Protein AF-A0A6A7FW20-F1 (afdb_monomer_lite)

Organism: NCBI:txid1518452

Radius of gyration: 24.04 Å; chains: 1; bounding box: 58×42×72 Å

InterPro domains:
  IPR004481 Sodium/potassium/calcium exchanger [PTHR10846] (39-175)
  IPR004837 Sodium/calcium exchanger membrane region [PF01699] (36-173)
  IPR044880 NCX, central ion-binding domain superfamily [G3DSA:1.20.1420.30] (15-177)

pLDDT: mean 87.84, std 7.67, range [58.53, 96.19]

Structure (mmCIF, N/CA/C/O backbone):
data_AF-A0A6A7FW20-F1
#
_entry.id   AF-A0A6A7FW20-F1
#
loop_
_atom_site.group_PDB
_atom_site.id
_atom_site.type_symbol
_atom_site.label_atom_id
_atom_site.label_alt_id
_atom_site.label_comp_id
_atom_site.label_asym_id
_atom_site.label_entity_id
_atom_site.label_seq_id
_atom_site.pdbx_PDB_ins_code
_atom_site.Cartn_x
_atom_site.Cartn_y
_atom_site.Cartn_z
_atom_site.occupancy
_atom_site.B_iso_or_equiv
_atom_site.auth_seq_id
_atom_site.auth_comp_id
_atom_site.auth_asym_id
_atom_site.auth_atom_id
_atom_site.pdbx_PDB_model_num
ATOM 1 N N . LYS A 1 1 ? -33.104 25.968 48.572 1.00 65.62 1 LYS A N 1
ATOM 2 C CA . LYS A 1 1 ? -31.957 25.184 49.113 1.00 65.62 1 LYS A CA 1
ATOM 3 C C . LYS A 1 1 ? -31.998 23.700 48.700 1.00 65.62 1 LYS A C 1
ATOM 5 O O . LYS A 1 1 ? -31.090 23.287 47.996 1.00 65.62 1 LYS A O 1
ATOM 10 N N . LYS A 1 2 ? -33.058 22.923 49.003 1.00 69.56 2 LYS A N 1
ATOM 11 C CA . LYS A 1 2 ? -33.199 21.503 48.570 1.00 69.56 2 LYS A CA 1
ATOM 12 C C . LYS A 1 2 ? -33.080 21.277 47.050 1.00 69.56 2 LYS A C 1
ATOM 14 O O . LYS A 1 2 ? -32.378 20.371 46.625 1.00 69.56 2 LYS A O 1
ATOM 19 N N . MET A 1 3 ? -33.689 22.140 46.235 1.00 77.62 3 MET A N 1
ATOM 20 C CA . MET A 1 3 ? -33.667 22.011 44.766 1.00 77.62 3 MET A CA 1
ATOM 21 C C . MET A 1 3 ? -32.277 22.234 44.142 1.00 77.62 3 MET A C 1
ATOM 23 O O . MET A 1 3 ? -31.965 21.676 43.096 1.00 77.62 3 MET A O 1
ATOM 27 N N . MET A 1 4 ? -31.419 23.015 44.805 1.00 81.00 4 MET A N 1
ATOM 28 C CA . MET A 1 4 ? -30.038 23.247 44.372 1.00 81.00 4 MET A CA 1
ATOM 29 C C . MET A 1 4 ? -29.154 22.033 44.678 1.00 81.00 4 MET A C 1
ATOM 31 O O . MET A 1 4 ? -28.364 21.625 43.837 1.00 81.00 4 MET A O 1
ATOM 35 N N . ILE A 1 5 ? -29.355 21.408 45.843 1.00 79.12 5 ILE A N 1
ATOM 36 C CA 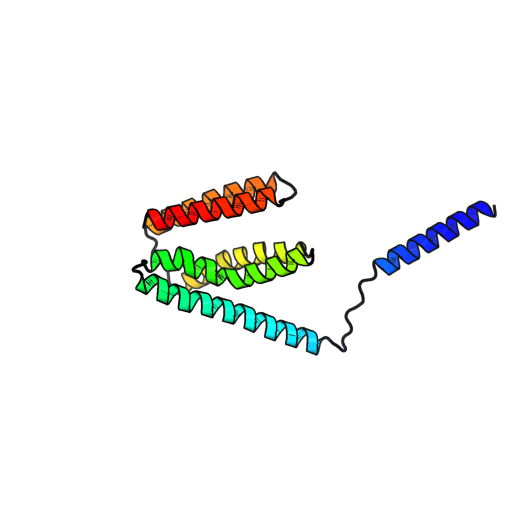. ILE A 1 5 ? -28.679 20.159 46.224 1.00 79.12 5 ILE A CA 1
ATOM 37 C C . ILE A 1 5 ? -29.039 19.035 45.242 1.00 79.12 5 ILE A C 1
ATOM 39 O O . ILE A 1 5 ? -28.157 18.299 44.815 1.00 79.12 5 ILE A O 1
ATOM 43 N N . TYR A 1 6 ? -30.306 18.953 44.821 1.00 81.50 6 TYR A N 1
ATOM 44 C CA . TYR A 1 6 ? -30.754 17.940 43.862 1.00 81.50 6 TYR A CA 1
ATOM 45 C C . TYR A 1 6 ? -30.084 18.090 42.486 1.00 81.50 6 TYR A C 1
ATOM 47 O O . TYR A 1 6 ? -29.541 17.123 41.964 1.00 81.50 6 TYR A O 1
ATOM 55 N N . LYS A 1 7 ? -30.024 19.313 41.934 1.00 82.12 7 LYS A N 1
ATOM 56 C CA . LYS A 1 7 ? -29.345 19.573 40.648 1.00 82.12 7 LYS A CA 1
ATOM 57 C C . LYS A 1 7 ? -27.844 19.274 40.689 1.00 82.12 7 LYS A C 1
ATOM 59 O O . LYS A 1 7 ? -27.291 18.798 39.702 1.00 82.12 7 LYS A O 1
ATOM 64 N N . ILE A 1 8 ? -27.188 19.547 41.818 1.00 81.94 8 ILE A N 1
ATOM 65 C CA . ILE A 1 8 ? -25.764 19.235 42.000 1.00 81.94 8 ILE A CA 1
ATOM 66 C C . ILE A 1 8 ? -25.559 17.716 42.045 1.00 81.94 8 ILE A C 1
ATOM 68 O O . ILE A 1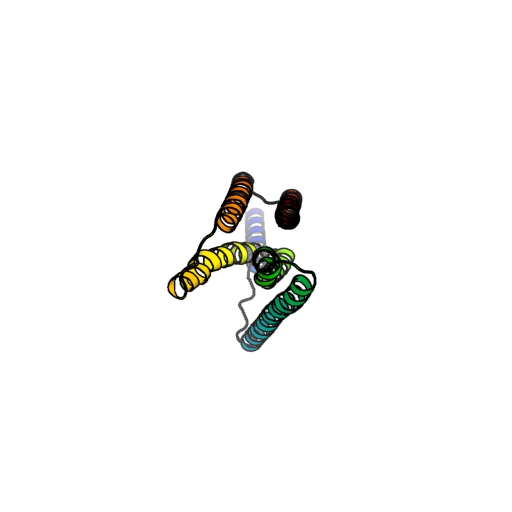 8 ? -24.679 17.216 41.352 1.00 81.94 8 ILE A O 1
ATOM 72 N N . ALA A 1 9 ? -26.393 16.985 42.791 1.00 84.00 9 ALA A N 1
ATOM 73 C CA . ALA A 1 9 ? -26.327 15.524 42.874 1.00 84.00 9 ALA A CA 1
ATOM 74 C C . ALA A 1 9 ? -26.608 14.836 41.525 1.00 84.00 9 ALA A C 1
ATOM 76 O O . ALA A 1 9 ? -25.945 13.868 41.161 1.00 84.00 9 ALA A O 1
ATOM 77 N N . GLU A 1 10 ? -27.560 15.356 40.749 1.00 86.12 10 GLU A N 1
ATOM 78 C CA . GLU A 1 10 ? -27.861 14.842 39.411 1.00 86.12 10 GLU A CA 1
ATOM 79 C C . GLU A 1 10 ? -26.701 15.103 38.434 1.00 86.12 10 GLU A C 1
ATOM 81 O O . GLU A 1 10 ? -26.311 14.216 37.672 1.00 86.12 10 GLU A O 1
ATOM 86 N N . GLY A 1 11 ? -26.091 16.292 38.500 1.00 82.00 11 GLY A N 1
ATOM 87 C CA . GLY A 1 11 ? -24.918 16.647 37.701 1.00 82.00 11 GLY A CA 1
ATOM 88 C C . GLY A 1 11 ? -23.693 15.782 38.008 1.00 82.00 11 GLY A C 1
ATOM 89 O O . GLY A 1 11 ? -23.030 15.313 37.082 1.00 82.00 11 GLY A O 1
ATOM 90 N N . THR A 1 12 ? -23.412 15.513 39.287 1.00 84.31 12 THR A N 1
ATOM 91 C CA . THR A 1 12 ? -22.287 14.653 39.692 1.00 84.31 12 THR A CA 1
ATOM 92 C C . THR A 1 12 ? -22.519 13.191 39.328 1.00 84.31 12 THR A C 1
ATOM 94 O O . THR A 1 12 ? -21.592 12.536 38.858 1.00 84.31 12 THR A O 1
ATOM 97 N N . PHE A 1 13 ? -23.749 12.685 39.450 1.00 88.12 13 PHE A N 1
ATOM 98 C CA . PHE A 1 13 ? -24.100 11.329 39.018 1.00 88.12 13 PHE A CA 1
ATOM 99 C C . PHE A 1 13 ? -23.960 11.155 37.499 1.00 88.12 13 PHE A C 1
ATOM 101 O O . PHE A 1 13 ? -23.380 10.178 37.020 1.00 88.12 13 PHE A O 1
ATOM 108 N N . LYS A 1 14 ? -24.426 12.139 36.723 1.00 85.88 14 LYS A N 1
ATOM 109 C CA . LYS A 1 14 ? -24.306 12.135 35.259 1.00 85.88 14 LYS A CA 1
ATOM 110 C C . LYS A 1 14 ? -22.846 12.225 34.811 1.00 85.88 14 LYS A C 1
ATOM 112 O O . LYS 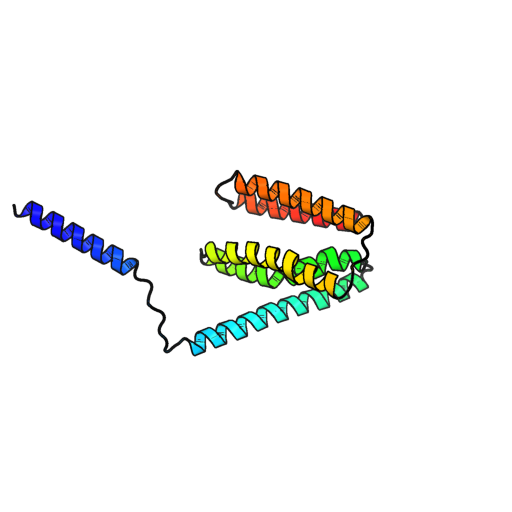A 1 14 ? -22.460 11.542 33.865 1.00 85.88 14 LYS A O 1
ATOM 117 N N . LEU A 1 15 ? -22.030 13.006 35.524 1.00 81.88 15 LEU A N 1
ATOM 118 C CA . LEU A 1 15 ? -20.586 13.079 35.305 1.00 81.88 15 LEU A CA 1
ATOM 119 C C . LEU A 1 15 ? -19.894 11.756 35.660 1.00 81.88 15 LEU A C 1
ATOM 121 O O . LEU A 1 15 ? -19.092 11.279 34.868 1.00 81.88 15 LEU A O 1
ATOM 125 N N . SER A 1 16 ? -20.241 11.124 36.785 1.00 84.31 16 SER A N 1
ATOM 126 C CA . SER A 1 16 ? -19.709 9.809 37.176 1.00 84.31 16 SER A CA 1
ATOM 127 C C . SER A 1 16 ? -19.985 8.752 36.109 1.00 84.31 16 SER A C 1
ATOM 129 O O . SER A 1 16 ? -19.062 8.083 35.657 1.00 84.31 16 SER A O 1
ATOM 131 N N . ASN A 1 17 ? -21.231 8.656 35.636 1.00 82.38 17 ASN A N 1
ATOM 132 C CA . ASN A 1 17 ? -21.606 7.701 34.591 1.00 82.38 17 ASN A CA 1
ATOM 133 C C . ASN A 1 17 ? -20.933 8.011 33.248 1.00 82.38 17 ASN A C 1
ATOM 135 O O . ASN A 1 17 ? -20.551 7.098 32.520 1.00 82.38 17 ASN A O 1
ATOM 139 N N . PHE A 1 18 ? -20.750 9.292 32.919 1.00 80.44 18 PHE A N 1
ATOM 140 C CA . PHE A 1 18 ? -19.995 9.699 31.736 1.00 80.44 18 PHE A CA 1
ATOM 141 C C . PHE A 1 18 ? -18.517 9.291 31.839 1.00 80.44 18 PHE A C 1
ATOM 143 O O . PHE A 1 18 ? -17.963 8.753 30.880 1.00 80.44 18 PHE A O 1
ATOM 150 N N . LEU A 1 19 ? -17.892 9.476 33.005 1.00 81.88 19 LEU A N 1
ATOM 151 C CA . LEU A 1 19 ? -16.504 9.082 33.258 1.00 81.88 19 LEU A CA 1
ATOM 152 C C . LEU A 1 19 ? -16.328 7.558 33.271 1.00 81.88 19 LEU A C 1
ATOM 154 O O . LEU A 1 19 ? -15.373 7.060 32.679 1.00 81.88 19 LEU A O 1
ATOM 158 N N . ASP A 1 20 ? -17.263 6.810 33.857 1.00 76.94 20 ASP A N 1
ATOM 159 C CA . ASP A 1 20 ? -17.238 5.344 33.830 1.00 76.94 20 ASP A CA 1
ATOM 160 C C . ASP A 1 20 ? -17.514 4.786 32.426 1.00 76.94 20 ASP A C 1
ATOM 162 O O . ASP A 1 20 ? -16.879 3.812 32.030 1.00 76.94 20 ASP A O 1
ATOM 166 N N . SER A 1 21 ? -18.355 5.442 31.613 1.00 72.56 21 SER A N 1
ATOM 167 C CA . SER A 1 21 ? -18.536 5.075 30.194 1.00 72.56 21 SER A CA 1
ATOM 168 C C . SER A 1 21 ? -17.273 5.284 29.348 1.00 72.56 21 SER A C 1
ATOM 170 O O . SER A 1 21 ? -17.111 4.658 28.302 1.00 72.56 21 SER A O 1
ATOM 172 N N . LYS A 1 22 ? -16.368 6.157 29.811 1.00 70.88 22 LYS A N 1
ATOM 173 C CA . LYS A 1 22 ? -15.075 6.455 29.188 1.00 70.88 22 LYS A CA 1
ATOM 174 C C . LYS A 1 22 ? -13.903 5.696 29.806 1.00 70.88 22 LYS A C 1
ATOM 176 O O . LYS A 1 22 ? -12.804 5.790 29.263 1.00 70.88 22 LYS A O 1
ATOM 181 N N . LYS A 1 23 ? -14.100 4.944 30.897 1.00 63.50 23 LYS A N 1
ATOM 182 C CA . LYS A 1 23 ? -13.068 4.033 31.403 1.00 63.50 23 LYS A CA 1
ATOM 183 C C . LYS A 1 23 ? -12.885 2.908 30.393 1.00 63.50 23 LYS A C 1
ATOM 185 O O . LYS A 1 23 ? -13.616 1.919 30.392 1.00 63.50 23 LYS A O 1
ATOM 190 N N . GLU A 1 24 ? -11.883 3.060 29.536 1.00 60.69 24 GLU A N 1
ATOM 191 C CA . GLU A 1 24 ? -11.324 1.935 28.800 1.00 60.69 24 GLU A CA 1
ATOM 192 C C . GLU A 1 24 ? -10.958 0.844 29.810 1.00 60.69 24 GLU A C 1
ATOM 194 O O . GLU A 1 24 ? -10.290 1.097 30.817 1.00 60.69 24 GLU A O 1
ATOM 199 N N . LYS A 1 25 ? -11.455 -0.377 29.580 1.00 62.88 25 LYS A N 1
ATOM 200 C CA . LYS A 1 25 ? -11.098 -1.530 30.406 1.00 62.88 25 LYS A CA 1
ATOM 201 C C . LYS A 1 25 ? -9.578 -1.667 30.380 1.00 62.88 25 LYS A C 1
ATOM 203 O O . LYS A 1 25 ? -9.014 -1.950 29.327 1.00 62.88 25 LYS A O 1
ATOM 208 N N . SER A 1 26 ? -8.939 -1.477 31.535 1.00 58.53 26 SER A N 1
ATOM 209 C CA . SER A 1 26 ? -7.499 -1.685 31.683 1.00 58.53 26 SER A CA 1
ATOM 210 C C . SER A 1 26 ? -7.142 -3.094 31.188 1.00 58.53 26 SER A C 1
ATOM 212 O O . SER A 1 26 ? -7.830 -4.052 31.571 1.00 58.53 26 SER A O 1
ATOM 214 N N . PRO A 1 27 ? -6.138 -3.241 30.304 1.00 61.16 27 PRO A N 1
ATOM 215 C CA . PRO A 1 27 ? -5.806 -4.525 29.706 1.00 61.16 27 PRO A CA 1
ATOM 216 C C . PRO A 1 27 ? -5.464 -5.544 30.800 1.00 61.16 27 PRO A C 1
ATOM 218 O O . PRO A 1 27 ? -4.560 -5.355 31.612 1.00 61.16 27 PRO A O 1
ATOM 221 N N . SER A 1 28 ? -6.221 -6.641 30.839 1.00 66.06 28 SER A N 1
ATOM 222 C CA . SER A 1 28 ? -5.997 -7.733 31.786 1.00 66.06 28 SER A CA 1
ATOM 223 C C . SER A 1 28 ? -4.739 -8.507 31.392 1.00 66.06 28 SER A C 1
ATOM 225 O O . SER A 1 28 ? -4.729 -9.223 30.390 1.00 66.06 28 SER A O 1
ATOM 227 N N . ILE A 1 29 ? -3.690 -8.427 32.218 1.00 69.94 29 ILE A N 1
ATOM 228 C CA . ILE A 1 29 ? -2.404 -9.124 32.006 1.00 69.94 29 ILE A CA 1
ATOM 229 C C . ILE A 1 29 ? -2.593 -10.647 31.836 1.00 69.94 29 ILE A C 1
ATOM 231 O O . ILE A 1 29 ? -1.813 -11.292 31.138 1.00 69.94 29 ILE A O 1
ATOM 235 N N . ARG A 1 30 ? -3.672 -11.236 32.385 1.00 69.00 30 ARG A N 1
ATOM 236 C CA . ARG A 1 30 ? -3.984 -12.676 32.256 1.00 69.00 30 ARG A CA 1
ATOM 237 C C . ARG A 1 30 ? -4.191 -13.151 30.812 1.00 69.00 30 ARG A C 1
ATOM 239 O O . ARG A 1 30 ? -4.122 -14.356 30.573 1.00 69.00 30 ARG A O 1
ATOM 246 N N . HIS A 1 31 ? -4.455 -12.251 29.864 1.00 78.94 31 HIS A N 1
ATOM 247 C CA . HIS A 1 31 ? -4.685 -12.599 28.456 1.00 78.94 31 HIS A CA 1
ATOM 248 C C . HIS A 1 31 ? -3.603 -12.091 27.502 1.00 78.94 31 HIS A C 1
ATOM 250 O O . HIS A 1 31 ? -3.626 -12.463 26.333 1.00 78.94 31 HIS A O 1
ATOM 256 N N . LEU A 1 32 ? -2.599 -11.367 28.009 1.00 86.88 32 LEU A N 1
ATOM 257 C CA . LEU A 1 32 ? -1.544 -10.768 27.193 1.00 86.88 32 LEU A CA 1
ATOM 258 C C . LEU A 1 32 ? -0.822 -11.798 26.311 1.00 86.88 32 LEU A C 1
ATOM 260 O O . LEU A 1 32 ? -0.558 -11.537 25.143 1.00 86.88 32 LEU A O 1
ATOM 264 N N . TYR A 1 33 ? -0.556 -12.997 26.838 1.00 89.44 33 TYR A N 1
ATOM 265 C CA . TYR A 1 33 ? 0.076 -14.060 26.052 1.00 89.44 33 TYR A CA 1
ATOM 266 C C . TYR A 1 33 ? -0.806 -14.529 24.882 1.00 89.44 33 TYR A C 1
ATOM 268 O O . TYR A 1 33 ? -0.288 -14.800 23.803 1.00 89.44 33 TYR A O 1
ATOM 276 N N . LYS A 1 34 ? -2.135 -14.602 25.068 1.00 90.44 34 LYS A N 1
ATOM 277 C CA . LYS A 1 34 ? -3.073 -14.974 23.999 1.00 90.44 34 LYS A CA 1
ATOM 278 C C . LYS A 1 34 ? -3.117 -13.892 22.930 1.00 90.44 34 LYS A C 1
ATOM 280 O O . LYS A 1 34 ? -3.078 -14.225 21.751 1.00 90.44 34 LYS A O 1
ATOM 285 N N . ASP A 1 35 ? -3.147 -12.628 23.344 1.00 90.69 35 ASP A N 1
ATOM 286 C CA . ASP A 1 35 ? -3.170 -11.484 22.432 1.00 90.69 35 ASP A CA 1
ATOM 287 C C . ASP A 1 35 ? -1.889 -11.429 21.592 1.00 90.69 35 ASP A C 1
ATOM 289 O O . ASP A 1 35 ? -1.962 -11.311 20.371 1.00 90.69 35 ASP A O 1
ATOM 293 N N . ILE A 1 36 ? -0.719 -11.619 22.215 1.00 93.06 36 ILE A N 1
ATOM 294 C CA . ILE A 1 36 ? 0.569 -11.695 21.507 1.00 93.06 36 ILE A CA 1
ATOM 295 C C . ILE A 1 36 ? 0.559 -12.843 20.494 1.00 93.06 36 ILE A C 1
ATOM 297 O O . ILE A 1 36 ? 0.897 -12.629 19.332 1.00 93.06 36 ILE A O 1
ATOM 301 N N . ILE A 1 37 ? 0.133 -14.045 20.898 1.00 94.62 37 ILE A N 1
ATOM 302 C CA . ILE A 1 37 ? 0.057 -15.200 19.989 1.00 94.62 37 ILE A CA 1
ATOM 303 C C . ILE A 1 37 ? -0.878 -14.904 18.809 1.00 94.62 37 ILE A C 1
ATOM 305 O O . ILE A 1 37 ? -0.515 -15.168 17.664 1.00 94.62 37 ILE A O 1
ATOM 309 N N . MET A 1 38 ? -2.056 -14.324 19.059 1.00 93.06 38 MET A N 1
ATOM 310 C CA . MET A 1 38 ? -2.995 -13.948 17.997 1.00 93.06 38 MET A CA 1
ATOM 311 C C . MET A 1 38 ? -2.407 -12.900 17.048 1.00 93.06 38 MET A C 1
ATOM 313 O O . MET A 1 38 ? -2.591 -13.019 15.837 1.00 93.06 38 MET A O 1
ATOM 317 N N . VAL A 1 39 ? -1.673 -11.910 17.568 1.00 92.19 39 VAL A N 1
ATOM 318 C CA . VAL A 1 39 ? -0.978 -10.903 16.752 1.00 92.19 39 VAL A CA 1
ATOM 319 C C . VAL A 1 39 ? 0.088 -11.556 15.878 1.00 92.19 39 VAL A C 1
ATOM 321 O O . VAL A 1 39 ? 0.122 -11.280 14.683 1.00 92.19 39 VAL A O 1
ATOM 324 N N . ILE A 1 40 ? 0.915 -12.451 16.429 1.00 95.25 40 ILE A N 1
ATOM 325 C CA . ILE A 1 40 ? 1.956 -13.143 15.652 1.00 95.25 40 ILE A CA 1
ATOM 326 C C . ILE A 1 40 ? 1.334 -14.004 14.551 1.00 95.25 40 ILE A C 1
ATOM 328 O O . ILE A 1 40 ? 1.751 -13.914 13.399 1.00 95.25 40 ILE A O 1
ATOM 332 N N . ILE A 1 41 ? 0.319 -14.809 14.876 1.00 96.19 41 ILE A N 1
ATOM 333 C CA . ILE A 1 41 ? -0.357 -15.661 13.887 1.00 96.19 41 ILE A CA 1
ATOM 334 C C . ILE A 1 41 ? -1.002 -14.804 12.793 1.00 96.19 41 ILE A C 1
ATOM 336 O O . ILE A 1 41 ? -0.839 -15.099 11.610 1.00 96.19 41 ILE A O 1
ATOM 340 N N . GLY A 1 42 ? -1.702 -13.731 13.174 1.00 93.56 42 GLY A N 1
ATOM 341 C CA . GLY A 1 42 ? -2.325 -12.807 12.229 1.00 93.56 42 GLY A CA 1
ATOM 342 C C . GLY A 1 42 ? -1.301 -12.133 11.318 1.00 93.56 42 GLY A C 1
ATOM 343 O O . GLY A 1 42 ? -1.491 -12.104 10.105 1.00 93.56 42 GLY A O 1
ATOM 344 N N . LEU A 1 43 ? -0.188 -11.658 11.882 1.00 92.06 43 LEU A N 1
ATOM 345 C CA . LEU A 1 43 ? 0.897 -11.041 11.124 1.00 92.06 43 LEU A CA 1
ATOM 346 C C . LEU A 1 43 ? 1.498 -12.026 10.115 1.00 92.06 43 LEU A C 1
ATOM 348 O O . LEU A 1 43 ? 1.579 -11.710 8.933 1.00 92.06 43 LEU A O 1
ATOM 352 N N . LEU A 1 44 ? 1.849 -13.239 10.551 1.00 95.12 44 LEU A N 1
ATOM 353 C CA . LEU A 1 44 ? 2.398 -14.270 9.666 1.00 95.12 44 LEU A CA 1
ATOM 354 C C . LEU A 1 44 ? 1.422 -14.656 8.550 1.00 95.12 44 LEU A C 1
ATOM 356 O O . LEU A 1 44 ? 1.845 -14.838 7.409 1.00 95.12 44 LEU A O 1
ATOM 360 N N . ALA A 1 45 ? 0.128 -14.769 8.860 1.00 94.31 45 ALA A N 1
ATOM 361 C CA . ALA A 1 45 ? -0.895 -15.089 7.871 1.00 94.31 45 ALA A CA 1
ATOM 362 C C . ALA A 1 45 ? -1.010 -13.998 6.798 1.00 94.31 45 ALA A C 1
ATOM 364 O O . ALA A 1 45 ? -1.067 -14.309 5.609 1.00 94.31 45 ALA A O 1
ATOM 365 N N . VAL A 1 46 ? -1.004 -12.729 7.211 1.00 92.81 46 VAL A N 1
ATOM 366 C CA . VAL A 1 46 ? -1.100 -11.589 6.295 1.00 92.81 46 VAL A CA 1
ATOM 367 C C . VAL A 1 46 ? 0.167 -11.459 5.440 1.00 92.81 46 VAL A C 1
ATOM 369 O O . VAL A 1 46 ? 0.050 -11.327 4.223 1.00 92.81 46 VAL A O 1
ATOM 372 N N . LEU A 1 47 ? 1.359 -11.564 6.041 1.00 91.81 47 LEU A N 1
ATOM 373 C CA . LEU A 1 47 ? 2.637 -11.491 5.320 1.00 91.81 47 LEU A CA 1
ATOM 374 C C . LEU A 1 47 ? 2.761 -12.614 4.287 1.00 91.81 47 LEU A C 1
ATOM 376 O O . LEU A 1 47 ? 2.966 -12.362 3.103 1.00 91.81 47 LEU A O 1
ATOM 380 N N . LYS A 1 48 ? 2.546 -13.862 4.716 1.00 94.44 48 LYS A N 1
ATOM 381 C CA . LYS A 1 48 ? 2.661 -15.022 3.829 1.00 94.44 48 LYS A CA 1
ATOM 382 C C . LYS A 1 48 ? 1.590 -15.021 2.740 1.00 94.44 48 LYS A C 1
ATOM 384 O O . LYS A 1 48 ? 1.868 -15.426 1.615 1.00 94.44 48 LYS A O 1
ATOM 389 N N . GLY A 1 49 ? 0.380 -14.556 3.057 1.00 93.38 49 GLY A N 1
ATOM 390 C CA . GLY A 1 49 ? -0.685 -14.372 2.074 1.00 93.38 49 GLY A CA 1
ATOM 391 C C . GLY A 1 49 ? -0.296 -13.370 0.984 1.00 93.38 49 GLY A C 1
ATOM 392 O O . GLY A 1 49 ? -0.452 -13.677 -0.196 1.00 93.38 49 GLY A O 1
ATOM 393 N N . GLY A 1 50 ? 0.265 -12.219 1.370 1.00 92.81 50 GLY A N 1
ATOM 394 C CA . GLY A 1 50 ? 0.787 -11.217 0.434 1.00 92.81 50 GLY A CA 1
ATOM 395 C C . GLY A 1 50 ? 1.894 -11.776 -0.463 1.00 92.81 50 GLY A C 1
ATOM 396 O O . GLY A 1 50 ? 1.787 -11.697 -1.688 1.00 92.81 50 GLY A O 1
ATOM 397 N N . ASP A 1 51 ? 2.892 -12.437 0.128 1.00 93.81 51 ASP A N 1
ATOM 398 C CA . ASP A 1 51 ? 4.014 -13.040 -0.606 1.00 93.81 51 ASP A CA 1
ATOM 399 C C . ASP A 1 51 ? 3.556 -14.092 -1.621 1.00 93.81 51 ASP A C 1
ATOM 401 O O . ASP A 1 51 ? 4.048 -14.138 -2.751 1.00 93.81 51 ASP A O 1
ATOM 405 N N . MET A 1 52 ? 2.587 -14.934 -1.245 1.00 95.00 52 MET A N 1
ATOM 406 C CA . MET A 1 52 ? 2.009 -15.920 -2.158 1.00 95.00 52 MET A CA 1
ATOM 407 C C . MET A 1 52 ? 1.324 -15.237 -3.344 1.00 95.00 52 MET A C 1
ATOM 409 O O . MET A 1 52 ? 1.546 -15.644 -4.484 1.00 95.00 52 MET A O 1
ATOM 413 N N . VAL A 1 53 ? 0.538 -14.182 -3.102 1.00 94.12 53 VAL A N 1
ATOM 414 C CA . VAL A 1 53 ? -0.117 -13.425 -4.180 1.00 94.12 53 VAL A CA 1
ATOM 415 C C . VAL A 1 53 ? 0.919 -12.808 -5.116 1.00 94.12 53 VAL A C 1
ATOM 417 O O . VAL A 1 53 ? 0.809 -13.003 -6.324 1.00 94.12 53 VAL A O 1
ATOM 420 N N . VAL A 1 54 ? 1.950 -12.138 -4.583 1.00 95.12 54 VAL A N 1
ATOM 421 C CA . VAL A 1 54 ? 3.038 -11.558 -5.393 1.00 95.12 54 VAL A CA 1
ATOM 422 C C . VAL A 1 54 ? 3.692 -12.630 -6.254 1.00 95.12 54 VAL A C 1
ATOM 424 O O . VAL A 1 54 ? 3.841 -12.438 -7.46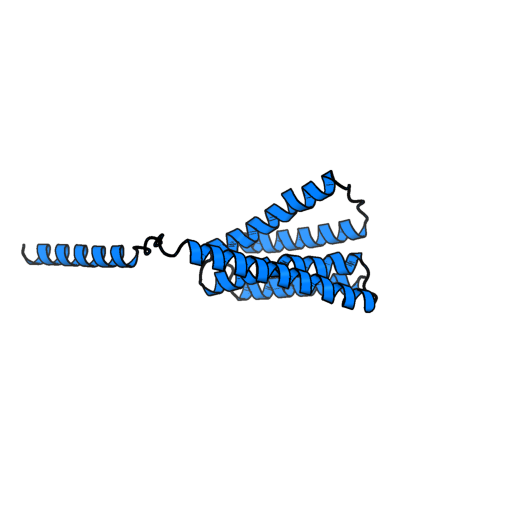1 1.00 95.12 54 VAL A O 1
ATOM 427 N N . LYS A 1 55 ? 4.070 -13.761 -5.648 1.00 95.00 55 LYS A N 1
ATOM 428 C CA . LYS A 1 55 ? 4.798 -14.832 -6.328 1.00 95.00 55 LYS A CA 1
ATOM 429 C C . LYS A 1 55 ? 3.997 -15.404 -7.494 1.00 95.00 55 LYS A C 1
ATOM 431 O O . LYS A 1 55 ? 4.454 -15.345 -8.634 1.00 95.00 55 LYS A O 1
ATOM 436 N N . TYR A 1 56 ? 2.797 -15.914 -7.224 1.00 95.69 56 TYR A N 1
ATOM 437 C CA . TYR A 1 56 ? 2.006 -16.594 -8.248 1.00 95.69 56 TYR A CA 1
ATOM 438 C C . TYR A 1 56 ? 1.475 -15.623 -9.307 1.00 95.69 56 TYR A C 1
ATOM 440 O O . TYR A 1 56 ? 1.470 -15.961 -10.488 1.00 95.69 56 TYR A O 1
ATOM 448 N N . ALA A 1 57 ? 1.094 -14.396 -8.932 1.00 94.38 57 ALA A N 1
ATOM 449 C CA . ALA A 1 57 ? 0.678 -13.394 -9.914 1.00 94.38 57 ALA A CA 1
ATOM 450 C C . ALA A 1 57 ? 1.841 -12.965 -10.824 1.00 94.38 57 ALA A C 1
ATOM 452 O O . ALA A 1 57 ? 1.636 -12.791 -12.024 1.00 94.38 57 ALA A O 1
ATOM 453 N N . SER A 1 58 ? 3.063 -12.845 -10.289 1.00 95.25 58 SER A N 1
ATOM 454 C CA . SER A 1 58 ? 4.250 -12.507 -11.089 1.00 95.25 58 SER A CA 1
ATOM 455 C C . SER A 1 58 ? 4.628 -13.628 -12.060 1.00 95.25 58 SER A C 1
ATOM 457 O O . SER A 1 58 ? 4.959 -13.354 -13.213 1.00 95.25 58 SER A O 1
ATOM 459 N N . GLU A 1 59 ? 4.551 -14.890 -11.625 1.00 94.94 59 GLU A N 1
ATOM 460 C CA . GLU A 1 59 ? 4.760 -16.063 -12.490 1.00 94.94 59 GLU A CA 1
ATOM 461 C C . GLU A 1 59 ? 3.740 -16.095 -13.638 1.00 94.94 59 GLU A C 1
ATOM 463 O O . GLU A 1 59 ? 4.116 -16.263 -14.797 1.00 94.94 59 GLU A O 1
ATOM 468 N N . ILE A 1 60 ? 2.462 -15.842 -13.338 1.00 94.56 60 ILE A N 1
ATOM 469 C CA . ILE A 1 60 ? 1.408 -15.760 -14.355 1.00 94.56 60 ILE A CA 1
ATOM 470 C C . ILE A 1 60 ? 1.702 -14.613 -15.329 1.00 94.56 60 ILE A C 1
ATOM 472 O O . ILE A 1 60 ? 1.771 -14.825 -16.534 1.00 94.56 60 ILE A O 1
ATOM 476 N N . ALA A 1 61 ? 1.928 -13.400 -14.831 1.00 93.31 61 ALA A N 1
ATOM 477 C CA . ALA A 1 61 ? 2.120 -12.226 -15.677 1.00 93.31 61 ALA A CA 1
ATOM 478 C C . ALA A 1 61 ? 3.352 -12.315 -16.585 1.00 93.31 61 ALA A C 1
ATOM 480 O O . ALA A 1 61 ? 3.292 -11.928 -17.752 1.00 93.31 61 ALA A O 1
ATOM 481 N N . THR A 1 62 ? 4.454 -12.874 -16.081 1.00 93.50 62 THR A N 1
ATOM 482 C CA . THR A 1 62 ? 5.637 -13.138 -16.912 1.00 93.50 62 THR A CA 1
ATOM 483 C C . THR A 1 62 ? 5.361 -14.200 -17.979 1.00 93.50 62 THR A C 1
ATOM 485 O O . THR A 1 62 ? 5.811 -14.034 -19.111 1.00 93.50 62 THR A O 1
ATOM 488 N N . ALA A 1 63 ? 4.558 -15.229 -17.680 1.00 93.38 63 ALA A N 1
ATOM 489 C CA . ALA A 1 63 ? 4.107 -16.202 -18.679 1.00 93.38 63 ALA A CA 1
ATOM 490 C C . ALA A 1 63 ? 3.200 -15.581 -19.762 1.00 93.38 63 ALA A C 1
ATOM 492 O O . ALA A 1 63 ? 3.215 -16.036 -20.903 1.00 93.38 63 ALA A O 1
ATOM 493 N N . PHE A 1 64 ? 2.469 -14.509 -19.438 1.00 91.62 64 PHE A N 1
ATOM 494 C CA . PHE A 1 64 ? 1.690 -13.704 -20.391 1.00 91.62 64 PHE A CA 1
ATOM 495 C C . PHE A 1 64 ? 2.525 -12.668 -21.174 1.00 91.62 64 PHE A C 1
ATOM 497 O O . PHE A 1 64 ? 1.965 -11.897 -21.950 1.00 91.62 64 PHE A O 1
ATOM 504 N N . GLY A 1 65 ? 3.853 -12.644 -21.007 1.00 89.94 65 GLY A N 1
ATOM 505 C CA . GLY A 1 65 ? 4.755 -11.768 -21.765 1.00 89.94 65 GLY A CA 1
ATOM 506 C C . GLY A 1 65 ? 4.979 -10.380 -21.156 1.00 89.94 65 GLY A C 1
ATOM 507 O O . GLY A 1 65 ? 5.600 -9.529 -21.790 1.00 89.94 65 GLY A O 1
ATOM 508 N N . MET A 1 66 ? 4.517 -10.137 -19.925 1.00 92.44 66 MET A N 1
ATOM 509 C CA . MET A 1 66 ? 4.727 -8.865 -19.229 1.00 92.44 66 MET A CA 1
ATOM 510 C C . MET A 1 66 ? 6.213 -8.668 -18.887 1.00 92.44 66 MET A C 1
ATOM 512 O O . MET A 1 66 ? 6.875 -9.573 -18.366 1.00 92.44 66 MET A O 1
ATOM 516 N N . SER A 1 67 ? 6.753 -7.474 -19.152 1.00 90.69 67 SER A N 1
ATOM 517 C CA . SER A 1 67 ? 8.158 -7.171 -18.859 1.00 90.69 67 SER A CA 1
ATOM 518 C C . SER A 1 67 ? 8.438 -7.182 -17.349 1.00 90.69 67 SER A C 1
ATOM 520 O O . SER A 1 67 ? 7.579 -6.846 -16.533 1.00 90.69 67 SER A O 1
ATOM 522 N N . LYS A 1 68 ? 9.673 -7.520 -16.950 1.00 88.75 68 LYS A N 1
ATOM 523 C CA . LYS A 1 68 ? 10.070 -7.521 -15.526 1.00 88.75 68 LYS A CA 1
ATOM 524 C C . LYS A 1 68 ? 9.908 -6.146 -14.866 1.00 88.75 68 LYS A C 1
ATOM 526 O O . LYS A 1 68 ? 9.568 -6.087 -13.688 1.00 88.75 68 LYS A O 1
ATOM 531 N N . HIS A 1 69 ? 10.134 -5.066 -15.620 1.00 87.75 69 HIS A N 1
ATOM 532 C CA . HIS A 1 69 ? 9.902 -3.689 -15.163 1.00 87.75 69 HIS A CA 1
ATOM 533 C C . HIS A 1 69 ? 8.430 -3.479 -14.810 1.00 87.75 69 HIS A C 1
ATOM 535 O O . HIS A 1 69 ? 8.104 -3.076 -13.697 1.00 87.75 69 HIS A O 1
ATOM 541 N N . LEU A 1 70 ? 7.541 -3.860 -15.727 1.00 88.75 70 LEU A N 1
ATOM 542 C CA . LEU A 1 70 ? 6.107 -3.683 -15.577 1.00 88.75 70 LEU A CA 1
ATOM 543 C C . LEU A 1 70 ? 5.525 -4.570 -14.461 1.00 88.75 70 LEU A C 1
ATOM 545 O O . LEU A 1 70 ? 4.714 -4.097 -13.666 1.00 88.75 70 LEU A O 1
ATOM 549 N N . VAL A 1 71 ? 5.985 -5.819 -14.325 1.00 92.50 71 VAL A N 1
ATOM 550 C CA . VAL A 1 71 ? 5.627 -6.708 -13.197 1.00 92.50 71 VAL A CA 1
ATOM 551 C C . VAL A 1 71 ? 6.070 -6.110 -11.858 1.00 92.50 71 VAL A C 1
ATOM 553 O O . VAL A 1 71 ? 5.304 -6.123 -10.893 1.00 92.50 71 VAL A O 1
ATOM 556 N N . GLY A 1 72 ? 7.281 -5.545 -11.806 1.00 89.44 72 GLY A N 1
ATOM 557 C CA . GLY A 1 72 ? 7.804 -4.860 -10.623 1.00 89.44 72 GLY A CA 1
ATOM 558 C C . GLY A 1 72 ? 6.959 -3.647 -10.227 1.00 89.44 72 GLY A C 1
ATOM 559 O O . GLY A 1 72 ? 6.576 -3.504 -9.067 1.00 89.44 72 GLY A O 1
ATOM 560 N N . LEU A 1 73 ? 6.619 -2.809 -11.207 1.00 87.88 73 LEU A N 1
ATOM 561 C CA . LEU A 1 73 ? 5.858 -1.576 -11.003 1.00 87.88 73 LEU A CA 1
ATOM 562 C C . LEU A 1 73 ? 4.395 -1.829 -10.608 1.00 87.88 73 LEU A C 1
ATOM 564 O O . LEU A 1 73 ? 3.800 -1.027 -9.892 1.00 87.88 73 LEU A O 1
ATOM 568 N N . THR A 1 74 ? 3.817 -2.946 -11.056 1.00 91.19 74 THR A N 1
ATOM 569 C CA . THR A 1 74 ? 2.392 -3.255 -10.873 1.00 91.19 74 THR A CA 1
ATOM 570 C C . THR A 1 74 ? 2.164 -4.327 -9.809 1.00 91.19 74 THR A C 1
ATOM 572 O O . THR A 1 74 ? 1.741 -4.018 -8.700 1.00 91.19 74 THR A O 1
ATOM 575 N N . ILE A 1 75 ? 2.449 -5.590 -10.119 1.00 92.94 75 ILE A N 1
ATOM 576 C CA . ILE A 1 75 ? 2.102 -6.754 -9.298 1.00 92.94 75 ILE A CA 1
ATOM 577 C C . ILE A 1 75 ? 2.909 -6.782 -8.010 1.00 92.94 75 ILE A C 1
ATOM 579 O O . ILE A 1 75 ? 2.338 -6.979 -6.940 1.00 92.94 75 ILE A O 1
ATOM 583 N N . VAL A 1 76 ? 4.223 -6.567 -8.098 1.00 92.31 76 VAL A N 1
ATOM 584 C CA . VAL A 1 76 ? 5.082 -6.539 -6.908 1.00 92.31 76 VAL A CA 1
ATOM 585 C C . VAL A 1 76 ? 4.747 -5.315 -6.055 1.00 92.31 76 VAL A C 1
ATOM 587 O O . VAL A 1 76 ? 4.565 -5.449 -4.845 1.00 92.31 76 VAL A O 1
ATOM 590 N N . GLY A 1 77 ? 4.572 -4.142 -6.674 1.00 90.50 77 GLY A N 1
ATOM 591 C CA . GLY A 1 77 ? 4.151 -2.918 -5.982 1.00 90.50 77 GLY A CA 1
ATOM 592 C C . GLY A 1 77 ? 2.825 -3.070 -5.225 1.00 90.50 77 GLY A C 1
ATOM 593 O O . GLY A 1 77 ? 2.758 -2.797 -4.028 1.00 90.50 77 GLY A O 1
ATOM 594 N N . ILE A 1 78 ? 1.779 -3.573 -5.890 1.00 91.19 78 ILE A N 1
ATOM 595 C CA . ILE A 1 78 ? 0.475 -3.842 -5.261 1.00 91.19 78 ILE A CA 1
ATOM 596 C C . ILE A 1 78 ? 0.609 -4.912 -4.187 1.00 91.19 78 ILE A C 1
ATOM 598 O O . ILE A 1 78 ? 0.117 -4.741 -3.075 1.00 91.19 78 ILE A O 1
ATOM 602 N N . GLY A 1 79 ? 1.246 -6.028 -4.531 1.00 91.56 79 GLY A N 1
ATOM 603 C CA . GLY A 1 79 ? 1.264 -7.217 -3.699 1.00 91.56 79 GLY A CA 1
ATOM 604 C C . GLY A 1 79 ? 2.021 -7.017 -2.387 1.00 91.56 79 GLY A C 1
ATOM 605 O O . GLY A 1 79 ? 1.556 -7.481 -1.348 1.00 91.56 79 GLY A O 1
ATOM 606 N N . THR A 1 80 ? 3.108 -6.240 -2.405 1.00 90.44 80 THR A N 1
ATOM 607 C CA . THR A 1 80 ? 3.831 -5.837 -1.185 1.00 90.44 80 THR A CA 1
ATOM 608 C C . THR A 1 80 ? 3.026 -4.894 -0.294 1.00 90.44 80 THR A C 1
ATOM 610 O O . THR A 1 80 ? 3.288 -4.869 0.897 1.00 90.44 80 THR A O 1
ATOM 613 N N . SER A 1 81 ? 2.035 -4.180 -0.845 1.00 92.44 81 SER A N 1
ATOM 614 C CA . SER A 1 81 ? 1.130 -3.281 -0.109 1.00 92.44 81 SER A CA 1
ATOM 615 C C . SER A 1 81 ? -0.191 -3.946 0.326 1.00 92.44 81 SER A C 1
ATOM 617 O O . SER A 1 81 ? -1.049 -3.303 0.943 1.00 92.44 81 SER A O 1
ATOM 619 N N . LEU A 1 82 ? -0.415 -5.223 -0.024 1.00 93.06 82 LEU A N 1
ATOM 620 C CA . LEU A 1 82 ? -1.620 -5.968 0.368 1.00 93.06 82 LEU A CA 1
ATOM 621 C C . LEU A 1 82 ? -1.743 -6.151 1.888 1.00 93.06 82 LEU A C 1
ATOM 623 O O . LEU A 1 82 ? -2.858 -5.973 2.396 1.00 93.06 82 LEU A O 1
ATOM 627 N N . PRO A 1 83 ? -0.667 -6.485 2.631 1.00 91.75 83 PRO A N 1
ATOM 628 C CA . PRO A 1 83 ? -0.709 -6.539 4.088 1.00 91.75 83 PRO A CA 1
ATOM 629 C C . PRO A 1 83 ? -1.244 -5.256 4.725 1.00 91.75 83 PRO A C 1
ATOM 631 O O . PRO A 1 83 ? -2.170 -5.280 5.541 1.00 91.75 83 PRO A O 1
ATOM 634 N N . GLU A 1 84 ? -0.707 -4.120 4.298 1.00 92.50 84 GLU A N 1
ATOM 635 C CA . GLU A 1 84 ? -1.052 -2.791 4.775 1.00 92.50 84 GLU A CA 1
ATOM 636 C C . GLU A 1 84 ? -2.491 -2.447 4.403 1.00 92.50 84 GLU A C 1
ATOM 638 O O . GLU A 1 84 ? -3.236 -1.923 5.233 1.00 92.50 84 GLU A O 1
ATOM 643 N N . LEU A 1 85 ? -2.918 -2.781 3.183 1.00 93.31 85 LEU A N 1
ATOM 644 C CA . LEU A 1 85 ? -4.301 -2.598 2.758 1.00 93.31 85 LEU A CA 1
ATOM 645 C C . LEU A 1 85 ? -5.267 -3.389 3.651 1.00 93.31 85 LEU A C 1
ATOM 647 O O . LEU A 1 85 ? -6.266 -2.835 4.116 1.00 93.31 85 LEU A O 1
ATOM 651 N N . ALA A 1 86 ? -4.961 -4.658 3.937 1.00 94.12 86 ALA A N 1
ATOM 652 C CA . ALA A 1 86 ? -5.786 -5.506 4.793 1.00 94.12 86 ALA A CA 1
ATOM 653 C C . ALA A 1 86 ? -5.904 -4.932 6.215 1.00 94.12 86 ALA A C 1
ATOM 655 O O . ALA A 1 86 ? -7.016 -4.798 6.739 1.00 94.12 86 ALA A O 1
ATOM 656 N N . VAL A 1 87 ? -4.779 -4.521 6.813 1.00 92.69 87 VAL A N 1
ATOM 657 C CA . VAL A 1 87 ? -4.746 -3.889 8.143 1.00 92.69 87 VAL A CA 1
ATOM 658 C C . VAL A 1 87 ? -5.554 -2.588 8.152 1.00 92.69 87 VAL A C 1
ATOM 660 O O . VAL A 1 87 ? -6.408 -2.403 9.024 1.00 92.69 87 VAL A O 1
ATOM 663 N N . SER A 1 88 ? -5.361 -1.719 7.155 1.00 93.44 88 SER A N 1
ATOM 664 C CA . SER A 1 88 ? -6.092 -0.452 7.020 1.00 93.44 88 SER A CA 1
ATOM 665 C C . SER A 1 88 ? -7.600 -0.654 6.868 1.00 93.44 88 SER A C 1
ATOM 667 O O . SER A 1 88 ? -8.373 0.043 7.523 1.00 93.44 88 SER A O 1
ATOM 669 N N . ILE A 1 89 ? -8.050 -1.618 6.055 1.00 93.88 89 ILE A N 1
ATOM 670 C CA . ILE A 1 89 ? -9.483 -1.904 5.869 1.00 93.88 89 ILE A CA 1
ATOM 671 C C . ILE A 1 89 ? -10.113 -2.392 7.177 1.00 93.88 89 ILE A C 1
ATOM 673 O O . ILE A 1 89 ? -11.199 -1.938 7.550 1.00 93.88 89 ILE A O 1
ATOM 677 N N . ILE A 1 90 ? -9.444 -3.304 7.889 1.00 93.38 90 ILE A N 1
ATOM 678 C CA . ILE A 1 90 ? -9.944 -3.837 9.162 1.00 93.38 90 ILE A CA 1
ATOM 679 C C . ILE A 1 90 ? -10.007 -2.725 10.217 1.00 93.38 90 ILE A C 1
ATOM 681 O O . ILE A 1 90 ? -11.027 -2.587 10.896 1.00 93.38 90 ILE A O 1
ATOM 685 N N . ALA A 1 91 ? -8.959 -1.905 10.330 1.00 93.25 91 ALA A N 1
ATOM 686 C CA . ALA A 1 91 ? -8.916 -0.778 11.260 1.00 93.25 91 ALA A CA 1
ATOM 687 C C . ALA A 1 91 ? -9.983 0.281 10.931 1.00 93.25 91 ALA A C 1
ATOM 689 O O . ALA A 1 91 ? -10.705 0.733 11.824 1.00 93.25 91 ALA A O 1
ATOM 690 N N . ALA A 1 92 ? -10.158 0.620 9.650 1.00 91.88 92 ALA A N 1
ATOM 691 C CA . ALA A 1 92 ? -11.185 1.555 9.194 1.00 91.88 92 ALA A CA 1
ATOM 692 C C . ALA A 1 92 ? -12.599 1.053 9.523 1.00 91.88 92 ALA A C 1
ATOM 694 O O . ALA A 1 92 ? -13.417 1.816 10.036 1.00 91.88 92 ALA A O 1
ATOM 695 N N . ARG A 1 93 ? -12.874 -0.244 9.310 1.00 93.44 93 ARG A N 1
ATOM 696 C CA . ARG A 1 93 ? -14.153 -0.882 9.680 1.00 93.44 93 ARG A CA 1
ATOM 697 C C . ARG A 1 93 ? -14.429 -0.849 11.181 1.00 93.44 93 ARG A C 1
ATOM 699 O O . ARG A 1 93 ? -15.587 -0.794 11.578 1.00 93.44 93 ARG A O 1
ATOM 706 N N . LYS A 1 94 ? -13.381 -0.852 12.007 1.00 93.19 94 LYS A N 1
ATOM 707 C CA . LYS A 1 94 ? -13.473 -0.704 13.467 1.00 93.19 94 LYS A CA 1
ATOM 708 C C . LYS A 1 94 ? -13.511 0.759 13.934 1.00 93.19 94 LYS A C 1
ATOM 710 O O . LYS A 1 94 ? -13.506 1.004 15.135 1.00 93.19 94 LYS A O 1
ATOM 715 N N . GLY A 1 95 ? -13.520 1.732 13.018 1.00 89.75 95 GLY A N 1
ATOM 716 C CA . GLY A 1 95 ? -13.485 3.160 13.352 1.00 89.75 95 GLY A CA 1
ATOM 717 C C . GLY A 1 95 ? -12.140 3.641 13.915 1.00 89.75 95 GLY A C 1
ATOM 718 O O . GLY A 1 95 ? -12.058 4.742 14.455 1.00 89.75 95 GLY A O 1
ATOM 719 N N . GLN A 1 96 ? -11.074 2.846 13.787 1.00 91.88 96 GLN A N 1
ATOM 720 C CA . GLN A 1 96 ? -9.753 3.114 14.363 1.00 91.88 96 GLN A CA 1
ATOM 721 C C . GLN A 1 96 ? -8.898 3.974 13.420 1.00 91.88 96 GLN A C 1
ATOM 723 O O . GLN A 1 96 ? -7.882 3.530 12.889 1.00 91.88 96 GLN A O 1
ATOM 728 N N . GLN A 1 97 ? -9.309 5.228 13.208 1.00 87.50 97 GLN A N 1
ATOM 729 C CA . GLN A 1 97 ? -8.661 6.142 12.251 1.00 87.50 97 GLN A CA 1
ATOM 730 C C . GLN A 1 97 ? -7.169 6.380 12.540 1.00 87.50 97 GLN A C 1
ATOM 732 O O . GLN A 1 97 ? -6.384 6.510 11.603 1.00 87.50 97 GLN A O 1
ATOM 737 N N . GLY A 1 98 ? -6.764 6.384 13.816 1.00 89.00 98 GLY A N 1
ATOM 738 C CA . GLY A 1 98 ? -5.356 6.528 14.204 1.00 89.00 98 GLY A CA 1
ATOM 739 C C . GLY A 1 98 ? -4.472 5.383 13.700 1.00 89.00 98 GLY A C 1
ATOM 740 O O . GLY A 1 98 ? -3.373 5.633 13.218 1.00 89.00 98 GLY A O 1
ATOM 741 N N . ILE A 1 99 ? -4.976 4.143 13.726 1.00 92.44 99 ILE A N 1
ATOM 742 C CA . ILE A 1 99 ? -4.253 2.973 13.202 1.00 92.44 99 ILE A CA 1
ATOM 743 C C . ILE A 1 99 ? -4.165 3.047 11.677 1.00 92.44 99 ILE A C 1
ATOM 745 O O . ILE A 1 99 ? -3.108 2.781 11.116 1.00 92.44 99 ILE A O 1
ATOM 749 N N . VAL A 1 100 ? -5.245 3.465 11.008 1.00 91.56 100 VAL A N 1
ATOM 750 C CA . VAL A 1 100 ? -5.257 3.642 9.546 1.00 91.56 100 VAL A CA 1
ATOM 751 C C . VAL A 1 100 ? -4.202 4.659 9.110 1.00 91.56 100 VAL A C 1
ATOM 753 O O . VAL A 1 100 ? -3.395 4.355 8.236 1.00 91.56 100 VAL A O 1
ATOM 756 N N . MET A 1 101 ? -4.156 5.842 9.737 1.00 89.50 101 MET A N 1
ATOM 757 C CA . MET A 1 101 ? -3.148 6.847 9.376 1.00 89.50 101 MET A CA 1
ATOM 758 C C . MET A 1 101 ? -1.734 6.442 9.770 1.00 89.50 101 MET A C 1
ATOM 760 O O . MET A 1 101 ? -0.815 6.672 8.989 1.00 89.50 101 MET A O 1
ATOM 764 N N . GLY A 1 102 ? -1.556 5.807 10.932 1.00 91.75 102 GLY A N 1
ATOM 765 C CA . GLY A 1 102 ? -0.255 5.278 11.340 1.00 91.75 102 GLY A CA 1
ATOM 766 C C . GLY A 1 102 ? 0.292 4.265 10.334 1.00 91.75 102 GLY A C 1
ATOM 767 O O . GLY A 1 102 ? 1.458 4.346 9.965 1.00 91.75 102 GLY A O 1
ATOM 768 N N . ASN A 1 103 ? -0.565 3.376 9.830 1.00 93.00 103 ASN A N 1
ATOM 769 C CA . ASN A 1 103 ? -0.196 2.384 8.826 1.00 93.00 103 ASN A CA 1
ATOM 770 C C . ASN A 1 103 ? 0.163 3.034 7.477 1.00 93.00 103 ASN A C 1
ATOM 772 O O . ASN A 1 103 ? 1.229 2.776 6.936 1.00 93.00 103 ASN A O 1
ATOM 776 N N . ILE A 1 104 ? -0.671 3.944 6.960 1.00 90.06 104 ILE A N 1
ATOM 777 C CA . ILE A 1 104 ? -0.420 4.597 5.661 1.00 90.06 104 ILE A CA 1
ATOM 778 C C . ILE A 1 104 ? 0.856 5.451 5.694 1.00 90.06 104 ILE A C 1
ATOM 780 O O . ILE A 1 104 ? 1.707 5.344 4.811 1.00 90.06 104 ILE A O 1
ATOM 784 N N . VAL A 1 105 ? 0.995 6.316 6.703 1.00 90.06 105 VAL A N 1
ATOM 785 C CA . VAL A 1 105 ? 2.138 7.237 6.799 1.00 90.06 105 VAL A CA 1
ATOM 786 C C . VAL A 1 105 ? 3.411 6.479 7.166 1.00 90.06 105 VAL A C 1
ATOM 788 O O . VAL A 1 105 ? 4.464 6.729 6.577 1.00 90.06 105 VAL A O 1
ATOM 791 N N . GLY A 1 106 ? 3.313 5.541 8.111 1.00 92.44 106 GLY A N 1
ATOM 792 C CA . GLY A 1 106 ? 4.436 4.734 8.575 1.00 92.44 106 GLY A CA 1
ATOM 793 C C . GLY A 1 106 ? 5.034 3.883 7.461 1.00 92.44 106 GLY A C 1
ATOM 794 O O . GLY A 1 106 ? 6.234 3.985 7.213 1.00 92.44 106 GLY A O 1
ATOM 795 N N . SER A 1 107 ? 4.212 3.114 6.741 1.00 92.31 107 SER A N 1
ATOM 796 C CA . SER A 1 107 ? 4.701 2.202 5.700 1.00 92.31 107 SER A CA 1
ATOM 797 C C . SER A 1 107 ? 5.327 2.939 4.515 1.00 92.31 107 SER A C 1
ATOM 799 O O . SER A 1 107 ? 6.401 2.554 4.060 1.00 92.31 107 SER A O 1
ATOM 801 N N . ASN A 1 108 ? 4.746 4.058 4.063 1.00 91.12 108 ASN A N 1
ATOM 802 C CA . ASN A 1 108 ? 5.341 4.853 2.980 1.00 91.12 108 ASN A CA 1
ATOM 803 C C . ASN A 1 108 ? 6.673 5.494 3.397 1.00 91.12 108 ASN A C 1
ATOM 805 O O . ASN A 1 108 ? 7.638 5.484 2.632 1.00 91.12 108 ASN A O 1
ATOM 809 N N . THR A 1 109 ? 6.742 6.015 4.626 1.00 92.94 109 THR A N 1
ATOM 810 C CA . THR A 1 109 ? 7.978 6.594 5.173 1.00 92.94 109 THR A CA 1
ATOM 811 C C . THR A 1 109 ? 9.061 5.525 5.312 1.00 92.94 109 THR A C 1
ATOM 813 O O . THR A 1 109 ? 10.203 5.748 4.912 1.00 92.94 109 THR A O 1
ATOM 816 N N . PHE A 1 110 ? 8.702 4.344 5.820 1.00 93.38 110 PHE A N 1
ATOM 817 C CA . PHE A 1 110 ? 9.613 3.210 5.949 1.00 93.38 110 PHE A CA 1
ATOM 818 C C . PHE A 1 110 ? 10.119 2.727 4.583 1.00 93.38 110 PHE A C 1
ATOM 820 O O . PHE A 1 110 ? 11.321 2.543 4.409 1.00 93.38 110 PHE A O 1
ATOM 827 N N . ASN A 1 111 ? 9.244 2.606 3.584 1.00 91.81 111 ASN A N 1
ATOM 828 C CA . ASN A 1 111 ? 9.636 2.149 2.251 1.00 91.81 111 ASN A CA 1
ATOM 829 C C . ASN A 1 111 ? 10.606 3.109 1.551 1.00 91.81 111 ASN A C 1
ATOM 831 O O . ASN A 1 111 ? 11.576 2.657 0.942 1.00 91.81 111 ASN A O 1
ATOM 835 N N . ILE A 1 112 ? 10.393 4.422 1.662 1.00 90.56 112 ILE A N 1
ATOM 836 C CA . ILE A 1 112 ? 11.267 5.414 1.020 1.00 90.56 112 ILE A CA 1
ATOM 837 C C . ILE A 1 112 ? 12.588 5.570 1.783 1.00 90.56 112 ILE A C 1
ATOM 839 O O . ILE A 1 112 ? 13.652 5.596 1.169 1.00 90.56 112 ILE A O 1
ATOM 843 N N . LEU A 1 113 ? 12.546 5.686 3.112 1.00 93.38 113 LEU A N 1
ATOM 844 C CA . LEU A 1 113 ? 13.752 5.978 3.891 1.00 93.38 113 LEU A CA 1
ATOM 845 C C . LEU A 1 113 ? 14.582 4.727 4.166 1.00 93.38 113 LEU A C 1
ATOM 847 O O . LEU A 1 113 ? 15.799 4.744 3.997 1.00 93.38 113 LEU A O 1
ATOM 851 N N . PHE A 1 114 ? 13.932 3.647 4.598 1.00 94.06 114 PHE A N 1
ATOM 852 C CA . PHE A 1 114 ? 14.620 2.431 5.005 1.00 94.06 114 PHE A CA 1
ATOM 853 C C . PHE A 1 114 ? 14.782 1.462 3.839 1.00 94.06 114 PHE A C 1
ATOM 855 O O . PHE A 1 114 ? 15.912 1.157 3.479 1.00 94.06 114 PHE A O 1
ATOM 862 N N . THR A 1 115 ? 13.694 1.003 3.212 1.00 91.62 115 THR A N 1
ATOM 863 C CA . THR A 1 115 ? 13.781 -0.046 2.177 1.00 91.62 115 THR A CA 1
ATOM 864 C C . THR A 1 115 ? 14.577 0.423 0.957 1.00 91.62 115 THR A C 1
ATOM 866 O O . THR A 1 115 ? 15.551 -0.226 0.565 1.00 91.62 115 THR A O 1
ATOM 869 N N . LEU A 1 116 ? 14.214 1.569 0.373 1.00 90.94 116 LEU A N 1
ATOM 870 C CA . LEU A 1 116 ? 14.920 2.134 -0.780 1.00 90.94 116 LEU A CA 1
ATOM 871 C C . LEU A 1 116 ? 16.336 2.596 -0.404 1.00 90.94 116 LEU A C 1
ATOM 873 O O . LEU A 1 116 ? 17.287 2.268 -1.115 1.00 90.94 116 LEU A O 1
ATOM 877 N N . GLY A 1 117 ? 16.493 3.285 0.732 1.00 91.81 117 GLY A N 1
ATOM 878 C CA . GLY A 1 117 ? 17.797 3.734 1.230 1.00 91.81 117 GLY A CA 1
ATOM 879 C C . GLY A 1 117 ? 18.776 2.578 1.461 1.00 91.81 117 GLY A C 1
ATOM 880 O O . GLY A 1 117 ? 19.888 2.591 0.936 1.00 91.81 117 GLY A O 1
ATOM 881 N N . ALA A 1 118 ? 18.349 1.531 2.171 1.00 94.12 118 ALA A N 1
ATOM 882 C CA . ALA A 1 118 ? 19.153 0.332 2.401 1.00 94.12 118 ALA A CA 1
ATOM 883 C C . ALA A 1 118 ? 19.471 -0.405 1.093 1.00 94.12 118 ALA A C 1
ATOM 885 O O . ALA A 1 118 ? 20.603 -0.849 0.899 1.00 94.12 118 ALA A O 1
ATOM 886 N N . THR A 1 119 ? 18.510 -0.491 0.165 1.00 92.50 119 THR A N 1
ATOM 887 C CA . THR A 1 119 ? 18.740 -1.111 -1.149 1.00 92.50 119 THR A CA 1
ATOM 888 C C . THR A 1 119 ? 19.829 -0.373 -1.922 1.00 92.50 119 THR A C 1
ATOM 890 O O . THR A 1 119 ? 20.735 -1.021 -2.437 1.00 92.50 119 THR A O 1
ATOM 893 N N . MET A 1 120 ? 19.800 0.963 -1.957 1.00 92.31 120 MET A N 1
ATOM 894 C CA . MET A 1 120 ? 20.815 1.764 -2.653 1.00 92.31 120 MET A CA 1
ATOM 895 C C . MET A 1 120 ? 22.209 1.658 -2.024 1.00 92.31 120 MET A C 1
ATOM 897 O O . MET A 1 120 ? 23.195 1.684 -2.759 1.00 92.31 120 MET A O 1
ATOM 901 N N . LEU A 1 121 ? 22.301 1.512 -0.696 1.00 93.69 121 LEU A N 1
ATOM 902 C CA . LEU A 1 121 ? 23.577 1.295 -0.000 1.00 93.69 121 LEU A CA 1
ATOM 903 C C . LEU A 1 121 ? 24.203 -0.062 -0.343 1.00 93.69 121 LEU A C 1
ATOM 905 O O . LEU A 1 121 ? 25.418 -0.159 -0.485 1.00 93.69 121 LEU A O 1
ATOM 909 N N . LEU A 1 122 ? 23.380 -1.105 -0.473 1.00 95.06 122 LEU A N 1
ATOM 910 C CA . LEU A 1 122 ? 23.847 -2.460 -0.779 1.00 95.06 122 LEU A CA 1
ATOM 911 C C . LEU A 1 122 ? 24.090 -2.675 -2.276 1.00 95.06 122 LEU A C 1
ATOM 913 O O . LEU A 1 122 ? 25.040 -3.353 -2.666 1.00 95.06 122 LEU A O 1
ATOM 917 N N . LYS A 1 123 ? 23.216 -2.130 -3.123 1.00 92.38 123 LYS A N 1
ATOM 918 C CA . LYS A 1 123 ? 23.262 -2.284 -4.575 1.00 92.38 123 LYS A CA 1
ATOM 919 C C . LYS A 1 123 ? 22.762 -1.002 -5.251 1.00 92.38 123 LYS A C 1
ATOM 921 O O . LYS A 1 123 ? 21.549 -0.808 -5.364 1.00 92.38 123 LYS A O 1
ATOM 926 N N . PRO A 1 124 ? 23.676 -0.153 -5.754 1.00 88.38 124 PRO A N 1
ATOM 927 C CA . PRO A 1 124 ? 23.304 1.049 -6.483 1.00 88.38 124 PRO A CA 1
ATOM 928 C C . PRO A 1 124 ? 22.362 0.729 -7.648 1.00 88.38 124 PRO A C 1
ATOM 930 O O . PRO A 1 124 ? 22.619 -0.169 -8.455 1.00 88.38 124 PRO A O 1
ATOM 933 N N . ILE A 1 125 ? 21.252 1.459 -7.714 1.00 85.69 125 ILE A N 1
ATOM 934 C CA . ILE A 1 125 ? 20.214 1.264 -8.725 1.00 85.69 125 ILE A CA 1
ATOM 935 C C . ILE A 1 125 ? 20.586 2.093 -9.955 1.00 85.69 125 ILE A C 1
ATOM 937 O O . ILE A 1 125 ? 20.697 3.315 -9.874 1.00 85.69 125 ILE A O 1
ATOM 941 N N . ALA A 1 126 ? 20.771 1.434 -11.100 1.00 86.88 126 ALA A N 1
ATOM 942 C CA . ALA A 1 126 ? 20.946 2.117 -12.376 1.00 86.88 126 ALA A CA 1
ATOM 943 C C . ALA A 1 126 ? 19.589 2.649 -12.856 1.00 86.88 126 ALA A C 1
ATOM 945 O O . ALA A 1 126 ? 18.676 1.874 -13.136 1.00 86.88 126 ALA A O 1
ATOM 946 N N . VAL A 1 127 ? 19.459 3.972 -12.929 1.00 86.50 127 VAL A N 1
ATOM 947 C CA . VAL A 1 127 ? 18.221 4.647 -13.328 1.00 86.50 127 VAL A CA 1
ATOM 948 C C . VAL A 1 127 ? 18.214 4.855 -14.842 1.00 86.50 127 VAL A C 1
ATOM 950 O O . VAL A 1 127 ? 19.184 5.357 -15.405 1.00 86.50 127 VAL A O 1
ATOM 953 N N . ASN A 1 128 ? 17.114 4.488 -15.500 1.00 88.19 128 ASN A N 1
ATOM 954 C CA . ASN A 1 128 ? 16.884 4.759 -16.920 1.00 88.19 128 ASN A CA 1
ATOM 955 C C . ASN A 1 128 ? 15.754 5.790 -17.116 1.00 88.19 128 ASN A C 1
ATOM 957 O O . ASN A 1 128 ? 15.064 6.168 -16.169 1.00 88.19 128 ASN A O 1
ATOM 961 N N . SER A 1 129 ? 15.560 6.254 -18.352 1.00 87.69 129 SER A N 1
ATOM 962 C CA . SER A 1 129 ? 14.545 7.265 -18.681 1.00 87.69 129 SER A CA 1
ATOM 963 C C . SER A 1 129 ? 13.111 6.820 -18.375 1.00 87.69 129 SER A C 1
ATOM 965 O O . SER A 1 129 ? 12.313 7.645 -17.933 1.00 87.69 129 SER A O 1
ATOM 967 N N . ALA A 1 130 ? 12.790 5.533 -18.548 1.00 84.81 130 ALA A N 1
ATOM 968 C CA . ALA A 1 130 ? 11.473 4.985 -18.222 1.00 84.81 130 ALA A CA 1
ATOM 969 C C . ALA A 1 130 ? 11.185 5.090 -16.714 1.00 84.81 130 ALA A C 1
ATOM 971 O O . ALA A 1 130 ? 10.160 5.635 -16.318 1.00 84.81 130 ALA A O 1
ATOM 972 N N . MET A 1 131 ? 12.147 4.705 -15.869 1.00 86.75 131 MET A N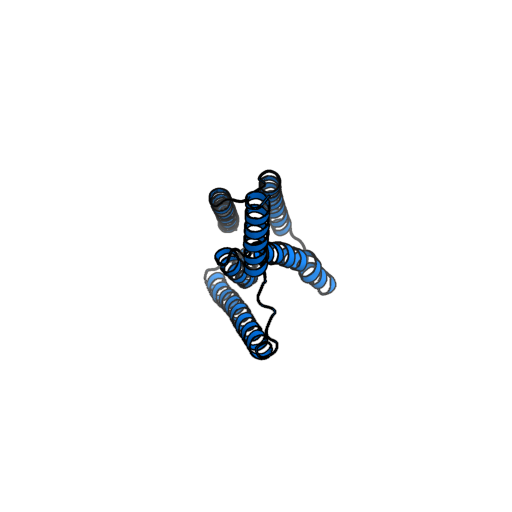 1
ATOM 973 C CA . MET A 1 131 ? 12.034 4.825 -14.411 1.00 86.75 131 MET A CA 1
ATOM 974 C C . MET A 1 131 ? 11.860 6.278 -13.956 1.00 86.75 131 MET A C 1
ATOM 976 O O . MET A 1 131 ? 11.095 6.542 -13.032 1.00 86.75 131 MET A O 1
ATOM 980 N N . ILE A 1 132 ? 12.544 7.232 -14.599 1.00 89.81 132 ILE A N 1
ATOM 981 C CA . ILE A 1 132 ? 12.374 8.661 -14.291 1.00 89.81 132 ILE A CA 1
ATOM 982 C C . ILE A 1 132 ? 10.949 9.109 -14.628 1.00 89.81 132 ILE A C 1
ATOM 984 O O . ILE A 1 132 ? 10.324 9.797 -13.823 1.00 89.81 132 ILE A O 1
ATOM 988 N N . SER A 1 133 ? 10.426 8.708 -15.790 1.00 88.06 133 SER A N 1
ATOM 989 C CA . SER A 1 133 ? 9.059 9.042 -16.202 1.00 88.06 133 SER A CA 1
ATOM 990 C C . SER A 1 133 ? 8.014 8.487 -15.228 1.00 88.06 133 SER A C 1
ATOM 992 O O . SER A 1 133 ? 7.112 9.225 -14.816 1.00 88.06 133 SER A O 1
ATOM 994 N N . ASP A 1 134 ? 8.187 7.240 -14.783 1.00 87.19 134 ASP A N 1
ATOM 995 C CA . ASP A 1 134 ? 7.310 6.599 -13.799 1.00 87.19 134 ASP A CA 1
ATOM 996 C C . ASP A 1 134 ? 7.345 7.342 -12.452 1.00 87.19 134 ASP A C 1
ATOM 998 O O . ASP A 1 134 ? 6.301 7.711 -11.908 1.00 87.19 134 ASP A O 1
ATOM 1002 N N . VAL A 1 135 ? 8.545 7.647 -11.937 1.00 89.38 135 VAL A N 1
ATOM 1003 C CA . VAL A 1 135 ? 8.722 8.370 -10.664 1.00 89.38 135 VAL A CA 1
ATOM 1004 C C . VAL A 1 135 ? 8.104 9.765 -10.719 1.00 89.38 135 VAL A C 1
ATOM 1006 O O . VAL A 1 135 ? 7.402 10.158 -9.786 1.00 89.38 135 VAL A O 1
ATOM 1009 N N . VAL A 1 136 ? 8.325 10.513 -11.803 1.00 91.56 136 VAL A N 1
ATOM 1010 C CA . VAL A 1 136 ? 7.747 11.855 -11.976 1.00 91.56 136 VAL A CA 1
ATOM 1011 C C . VAL A 1 136 ? 6.221 11.782 -12.025 1.00 91.56 136 VAL A C 1
ATOM 1013 O O . VAL A 1 136 ? 5.549 12.569 -11.356 1.00 91.56 136 VAL A O 1
ATOM 1016 N N . SER A 1 137 ? 5.664 10.808 -12.748 1.00 88.25 137 SER A N 1
ATOM 1017 C CA . SER A 1 137 ? 4.213 10.615 -12.853 1.00 88.25 137 SER A CA 1
ATOM 1018 C C . SER A 1 137 ? 3.579 10.320 -11.489 1.00 88.25 137 SER A C 1
ATOM 1020 O O . SER A 1 137 ? 2.610 10.976 -11.098 1.00 88.25 137 SER A O 1
ATOM 1022 N N . VAL A 1 138 ? 4.164 9.396 -10.717 1.00 89.12 138 VAL A N 1
ATOM 1023 C CA . VAL A 1 138 ? 3.695 9.067 -9.359 1.00 89.12 138 VAL A CA 1
ATOM 1024 C C . VAL A 1 138 ? 3.850 10.248 -8.411 1.00 89.12 138 VAL A C 1
ATOM 1026 O O . VAL A 1 138 ? 2.947 10.504 -7.611 1.00 89.12 138 VAL A O 1
ATOM 1029 N N . ALA A 1 139 ? 4.959 10.986 -8.489 1.00 92.12 139 ALA A N 1
ATOM 1030 C CA . ALA A 1 139 ? 5.195 12.149 -7.640 1.00 92.12 139 ALA A CA 1
ATOM 1031 C C . ALA A 1 139 ? 4.132 13.230 -7.871 1.00 92.12 139 ALA A C 1
ATOM 1033 O O . ALA A 1 139 ? 3.551 13.729 -6.907 1.00 92.12 139 ALA A O 1
ATOM 1034 N N . ILE A 1 140 ? 3.812 13.535 -9.134 1.00 92.56 140 ILE A N 1
ATOM 1035 C CA . ILE A 1 140 ? 2.762 14.501 -9.487 1.00 92.56 140 ILE A CA 1
ATOM 1036 C C . ILE A 1 140 ? 1.409 14.046 -8.932 1.00 92.56 140 ILE A C 1
ATOM 1038 O O . ILE A 1 140 ? 0.743 14.820 -8.243 1.00 92.56 140 ILE A O 1
ATOM 1042 N N . ILE A 1 141 ? 1.015 12.790 -9.169 1.00 90.25 141 ILE A N 1
ATOM 1043 C CA . ILE A 1 141 ? -0.257 12.246 -8.665 1.00 90.25 141 ILE A CA 1
ATOM 1044 C C . ILE A 1 141 ? -0.308 12.312 -7.133 1.00 90.25 141 ILE A C 1
ATOM 1046 O O . ILE A 1 141 ? -1.309 12.750 -6.566 1.00 90.25 141 ILE A O 1
ATOM 1050 N N . THR A 1 142 ? 0.780 11.934 -6.461 1.00 90.44 142 THR A N 1
ATOM 1051 C CA . THR A 1 142 ? 0.883 11.944 -4.995 1.00 90.44 142 THR A CA 1
ATOM 1052 C C . THR A 1 142 ? 0.754 13.358 -4.438 1.00 90.44 142 THR A C 1
ATOM 1054 O O . THR A 1 142 ? 0.028 13.566 -3.467 1.00 90.44 142 THR A O 1
ATOM 1057 N N . ILE A 1 143 ? 1.398 14.347 -5.067 1.00 91.69 143 ILE A N 1
ATOM 1058 C CA . ILE A 1 143 ? 1.285 15.758 -4.677 1.00 91.69 143 ILE A CA 1
ATOM 1059 C C . ILE A 1 143 ? -0.148 16.253 -4.877 1.00 91.69 143 ILE A C 1
ATOM 1061 O O . ILE A 1 143 ? -0.704 16.860 -3.967 1.00 91.69 143 ILE A O 1
ATOM 1065 N N . LEU A 1 144 ? -0.776 15.966 -6.021 1.00 89.19 144 LEU A N 1
ATOM 1066 C CA . LEU A 1 144 ? -2.154 16.388 -6.299 1.00 89.19 144 LEU A CA 1
ATOM 1067 C C . LEU A 1 144 ? -3.145 15.804 -5.285 1.00 89.19 144 LEU A C 1
ATOM 1069 O O . LEU A 1 144 ? -3.958 16.534 -4.712 1.00 89.19 144 LEU A O 1
ATOM 1073 N N . VAL A 1 145 ? -3.045 14.499 -5.020 1.00 87.31 145 VAL A N 1
ATOM 1074 C CA . VAL A 1 145 ? -3.863 13.805 -4.015 1.00 87.31 145 VAL A CA 1
ATOM 1075 C C . VAL A 1 145 ? -3.585 14.352 -2.613 1.00 87.31 145 VAL A C 1
ATOM 1077 O O . VAL A 1 145 ? -4.523 14.592 -1.852 1.00 87.31 145 VAL A O 1
ATOM 1080 N N . GLY A 1 146 ? -2.317 14.605 -2.279 1.00 86.25 146 GLY A N 1
ATOM 1081 C CA . GLY A 1 146 ? -1.897 15.163 -0.994 1.00 86.25 146 GLY A CA 1
ATOM 1082 C C . GLY A 1 146 ? -2.426 16.578 -0.760 1.00 86.25 146 GLY A C 1
ATOM 1083 O O . GLY A 1 146 ? -3.009 16.849 0.287 1.00 86.25 146 GLY A O 1
ATOM 1084 N N . VAL A 1 147 ? -2.308 17.465 -1.750 1.00 88.06 147 VAL A N 1
ATOM 1085 C CA . VAL A 1 147 ? -2.866 18.826 -1.698 1.00 88.06 147 VAL A CA 1
ATOM 1086 C C . VAL A 1 147 ? -4.380 18.767 -1.534 1.00 88.06 147 VAL A C 1
ATOM 1088 O O . VAL A 1 147 ? -4.924 19.418 -0.642 1.00 88.06 147 VAL A O 1
ATOM 1091 N N . PHE A 1 148 ? -5.068 17.935 -2.322 1.00 87.50 148 PHE A N 1
ATOM 1092 C CA . PHE A 1 148 ? -6.508 17.738 -2.171 1.00 87.50 148 PHE A CA 1
ATOM 1093 C C . PHE A 1 148 ? -6.874 17.260 -0.757 1.00 87.50 148 PHE A C 1
ATOM 1095 O O . PHE A 1 148 ? -7.838 17.758 -0.175 1.00 87.50 148 PHE A O 1
ATOM 1102 N N . ALA A 1 149 ? -6.111 16.326 -0.185 1.00 83.88 149 ALA A N 1
ATOM 1103 C CA . ALA A 1 149 ? -6.338 15.809 1.163 1.00 83.88 149 ALA A CA 1
ATOM 1104 C C . ALA A 1 149 ? -6.073 16.849 2.266 1.00 83.88 149 ALA A C 1
ATOM 1106 O O . ALA A 1 149 ? -6.785 16.863 3.264 1.00 83.88 149 ALA A O 1
ATOM 1107 N N . ILE A 1 150 ? -5.085 17.733 2.100 1.00 84.38 150 ILE A N 1
ATOM 1108 C CA . ILE A 1 150 ? -4.779 18.796 3.073 1.00 84.38 150 ILE A CA 1
ATOM 1109 C C . ILE A 1 150 ? -5.854 19.888 3.043 1.00 84.38 150 ILE A C 1
ATOM 1111 O O . ILE A 1 150 ? -6.299 20.354 4.093 1.00 84.38 150 ILE A O 1
ATOM 1115 N N . LEU A 1 151 ? -6.295 20.282 1.844 1.00 86.06 151 LEU A N 1
ATOM 1116 C CA . LEU A 1 151 ? -7.345 21.290 1.674 1.00 86.06 151 LEU A CA 1
ATOM 1117 C C . LEU A 1 151 ? -8.699 20.785 2.193 1.00 86.06 151 LEU A C 1
ATOM 1119 O O . LEU A 1 151 ? -9.468 21.542 2.789 1.00 86.06 151 LEU A O 1
ATOM 1123 N N . ASN A 1 152 ? -8.975 19.489 2.029 1.00 78.75 152 ASN A N 1
ATOM 1124 C CA . ASN A 1 152 ? -10.191 18.857 2.520 1.00 78.75 152 ASN A CA 1
ATOM 1125 C C . ASN A 1 152 ? -9.951 18.186 3.878 1.00 78.75 152 ASN A C 1
ATOM 1127 O O . ASN A 1 152 ? -9.541 17.035 3.950 1.00 78.75 152 ASN A O 1
ATOM 1131 N N . LYS A 1 153 ? -10.327 18.860 4.975 1.00 70.81 153 LYS A N 1
ATOM 1132 C CA . LYS A 1 153 ? -10.175 18.365 6.367 1.00 70.81 153 LYS A CA 1
ATOM 1133 C C . LYS A 1 153 ? -10.757 16.965 6.647 1.00 70.81 153 LYS A C 1
ATOM 1135 O O . LYS A 1 153 ? -10.505 16.407 7.713 1.00 70.81 153 LYS A O 1
ATOM 1140 N N . LYS A 1 154 ? -11.586 16.415 5.752 1.00 75.06 154 LYS A N 1
ATOM 1141 C CA . LYS A 1 154 ? -12.138 15.058 5.839 1.00 75.06 154 LYS A CA 1
ATOM 1142 C C . LYS A 1 154 ? -12.113 14.390 4.467 1.00 75.06 154 LYS A C 1
ATOM 1144 O O . LYS A 1 154 ? -12.731 14.884 3.527 1.00 75.06 154 LYS A O 1
ATOM 1149 N N . ILE A 1 155 ? -11.487 13.218 4.385 1.00 80.81 155 ILE A N 1
ATOM 1150 C CA . ILE A 1 155 ? -11.575 12.345 3.211 1.00 80.81 155 ILE A CA 1
ATOM 1151 C C . ILE A 1 155 ? -12.848 11.505 3.349 1.00 80.81 155 ILE A C 1
ATOM 1153 O O . ILE A 1 155 ? -12.920 10.570 4.144 1.00 80.81 155 ILE A O 1
ATOM 1157 N N . GLY A 1 156 ? -13.887 11.894 2.612 1.00 83.81 156 GLY A N 1
ATOM 1158 C CA . GLY A 1 156 ? -15.148 11.156 2.541 1.00 83.81 156 GLY A CA 1
ATOM 1159 C C . GLY A 1 156 ? -15.116 10.011 1.524 1.00 83.81 156 GLY A C 1
ATOM 1160 O O . GLY A 1 156 ? -14.165 9.851 0.760 1.00 83.81 156 GLY A O 1
ATOM 1161 N N . LYS A 1 157 ? -16.212 9.246 1.455 1.00 87.19 157 LYS A N 1
ATOM 1162 C CA . LYS A 1 157 ? -16.378 8.127 0.507 1.00 87.19 157 LYS A CA 1
ATOM 1163 C C . LYS A 1 157 ? -16.146 8.542 -0.953 1.00 87.19 157 LYS A C 1
ATOM 1165 O O . LYS A 1 157 ? -15.513 7.801 -1.692 1.00 87.19 157 LYS A O 1
ATOM 1170 N N . LEU A 1 158 ? -16.629 9.724 -1.348 1.00 87.56 158 LEU A N 1
ATOM 1171 C CA . LEU A 1 158 ? -16.452 10.250 -2.707 1.00 87.56 158 LEU A CA 1
ATOM 1172 C C . LEU A 1 158 ? -14.977 10.487 -3.039 1.00 87.56 158 LEU A C 1
ATOM 1174 O O . LEU A 1 158 ? -14.514 10.014 -4.066 1.00 87.56 158 LEU A O 1
ATOM 1178 N N . ALA A 1 159 ? -14.226 11.129 -2.140 1.00 87.75 159 ALA A N 1
ATOM 1179 C CA . ALA A 1 159 ? -12.789 11.332 -2.315 1.00 87.75 159 ALA A CA 1
ATOM 1180 C C . ALA A 1 159 ? -12.035 9.997 -2.436 1.00 87.75 159 ALA A C 1
ATOM 1182 O O . ALA A 1 159 ? -11.198 9.842 -3.319 1.00 87.75 159 ALA A O 1
ATOM 1183 N N . GLY A 1 160 ? -12.388 9.009 -1.604 1.00 87.75 160 GLY A N 1
ATOM 1184 C CA . GLY A 1 160 ? -11.820 7.662 -1.694 1.00 87.75 160 GLY A CA 1
ATOM 1185 C C . GLY A 1 160 ? -12.081 6.986 -3.044 1.00 87.75 160 GLY A C 1
ATOM 1186 O O . GLY A 1 160 ? -11.156 6.437 -3.634 1.00 87.75 160 GLY A O 1
ATOM 1187 N N . ILE A 1 161 ? -13.311 7.069 -3.568 1.00 91.50 161 ILE A N 1
ATOM 1188 C CA . ILE A 1 161 ? -13.649 6.542 -4.903 1.00 91.50 161 ILE A CA 1
ATOM 1189 C C . ILE A 1 161 ? -12.830 7.256 -5.983 1.00 91.50 161 ILE A C 1
ATOM 1191 O O . ILE A 1 161 ? -12.249 6.594 -6.839 1.00 91.50 161 ILE A O 1
ATOM 1195 N N . THR A 1 162 ? -12.729 8.585 -5.919 1.00 90.38 162 THR A N 1
ATOM 1196 C CA . THR A 1 162 ? -11.925 9.365 -6.866 1.00 90.38 162 THR A CA 1
ATOM 1197 C C . THR A 1 162 ? -10.460 8.930 -6.857 1.00 90.38 162 THR A C 1
ATOM 1199 O O . THR A 1 162 ? -9.882 8.743 -7.923 1.00 90.38 162 THR A O 1
ATOM 1202 N N . PHE A 1 163 ? -9.857 8.701 -5.687 1.00 90.38 163 PHE A N 1
ATOM 1203 C CA . PHE A 1 163 ? -8.469 8.232 -5.601 1.00 90.38 163 PHE A CA 1
ATOM 1204 C C . PHE A 1 163 ? -8.276 6.836 -6.192 1.00 90.38 163 PHE A C 1
ATOM 1206 O O . PHE A 1 163 ? -7.286 6.603 -6.882 1.00 90.38 163 PHE A O 1
ATOM 1213 N N . VAL A 1 164 ? -9.232 5.927 -5.981 1.00 91.25 164 VAL A N 1
ATOM 1214 C CA . VAL A 1 164 ? -9.202 4.597 -6.609 1.00 91.25 164 VAL A CA 1
ATOM 1215 C C . VAL A 1 164 ? -9.281 4.712 -8.133 1.00 91.25 164 VAL A C 1
ATOM 1217 O O . VAL A 1 164 ? -8.531 4.034 -8.826 1.00 91.25 164 VAL A O 1
ATOM 1220 N N . LEU A 1 165 ? -10.132 5.595 -8.664 1.00 93.62 165 LEU A N 1
ATOM 1221 C CA . LEU A 1 165 ? -10.234 5.820 -10.110 1.00 93.62 165 LEU A CA 1
ATOM 1222 C C . LEU A 1 165 ? -8.955 6.427 -10.698 1.00 93.62 165 LEU A C 1
ATOM 1224 O O . LEU A 1 165 ? -8.508 5.984 -11.752 1.00 93.62 165 LEU A O 1
ATOM 1228 N N . ILE A 1 166 ? -8.335 7.392 -10.009 1.00 91.44 166 ILE A N 1
ATOM 1229 C CA . ILE A 1 166 ? -7.034 7.954 -10.409 1.00 91.44 166 ILE A CA 1
ATOM 1230 C C . ILE A 1 166 ? -5.973 6.851 -10.448 1.00 91.44 166 ILE A C 1
ATOM 1232 O O . ILE A 1 166 ? -5.231 6.744 -11.423 1.00 91.44 166 ILE A O 1
ATOM 1236 N N . TYR A 1 167 ? -5.935 5.999 -9.421 1.00 90.75 167 TYR A N 1
ATOM 1237 C CA . TYR A 1 167 ? -5.017 4.867 -9.365 1.00 90.75 167 TYR A CA 1
ATOM 1238 C C . TYR A 1 167 ? -5.250 3.875 -10.516 1.00 90.75 167 TYR A C 1
ATOM 1240 O O . TYR A 1 167 ? -4.300 3.486 -11.190 1.00 90.75 167 TYR A O 1
ATOM 1248 N N . MET A 1 168 ? -6.506 3.520 -10.807 1.00 92.25 168 MET A N 1
ATOM 1249 C CA . MET A 1 168 ? -6.850 2.660 -11.946 1.00 92.25 168 MET A CA 1
ATOM 1250 C C . MET A 1 168 ? -6.447 3.283 -13.290 1.00 92.25 168 MET A C 1
ATOM 1252 O O . MET A 1 168 ? -5.908 2.583 -14.144 1.00 92.25 168 MET A O 1
ATOM 1256 N N . GLY A 1 169 ? -6.660 4.590 -13.471 1.00 92.06 169 GLY A N 1
ATOM 1257 C CA . GLY A 1 169 ? -6.242 5.312 -14.676 1.00 92.06 169 GLY A CA 1
ATOM 1258 C C . GLY A 1 169 ? -4.722 5.329 -14.860 1.00 92.06 169 GLY A C 1
ATOM 1259 O O . GLY A 1 169 ? -4.232 5.104 -15.966 1.00 92.06 169 GLY A O 1
ATOM 1260 N N . TYR A 1 170 ? -3.969 5.521 -13.774 1.00 89.06 170 TYR A N 1
ATOM 1261 C CA . TYR A 1 170 ? -2.507 5.428 -13.777 1.00 89.06 170 TYR A CA 1
ATOM 1262 C C . TYR A 1 170 ? -2.022 4.023 -14.165 1.00 89.06 170 TYR A C 1
ATOM 1264 O O . TYR A 1 170 ? -1.185 3.884 -15.056 1.00 89.06 170 TYR A O 1
ATOM 1272 N N . MET A 1 171 ? -2.603 2.982 -13.561 1.00 89.56 171 MET A N 1
ATOM 1273 C CA . MET A 1 171 ? -2.275 1.589 -13.883 1.00 89.56 171 MET A CA 1
ATOM 1274 C C . MET A 1 171 ? -2.552 1.262 -15.352 1.00 89.56 171 MET A C 1
ATOM 1276 O O . MET A 1 171 ? -1.724 0.632 -16.006 1.00 89.56 171 MET A O 1
ATOM 1280 N N . TYR A 1 172 ? -3.686 1.725 -15.883 1.00 91.00 172 TYR A N 1
ATOM 1281 C CA . TYR A 1 172 ? -4.023 1.554 -17.294 1.00 91.00 172 TYR A CA 1
ATOM 1282 C C . TYR A 1 172 ? -2.998 2.229 -18.212 1.00 91.00 172 TYR A C 1
ATOM 1284 O O . TYR A 1 172 ? -2.496 1.578 -19.121 1.00 91.00 172 TYR A O 1
ATOM 1292 N N . SER A 1 173 ? -2.639 3.490 -17.936 1.00 88.69 173 SER A N 1
ATOM 1293 C CA . SER A 1 173 ? -1.658 4.252 -18.727 1.00 88.69 173 SER A CA 1
ATOM 1294 C C . SER A 1 173 ? -0.312 3.532 -18.839 1.00 88.69 173 SER A C 1
ATOM 1296 O O . SER A 1 173 ? 0.276 3.453 -19.916 1.00 88.69 173 SER A O 1
ATOM 1298 N N . ILE A 1 174 ? 0.168 2.962 -17.734 1.00 85.69 174 ILE A 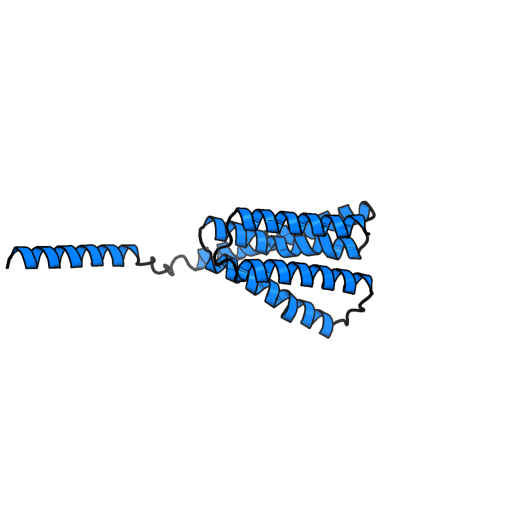N 1
ATOM 1299 C CA . ILE A 1 174 ? 1.442 2.237 -17.703 1.00 85.69 174 ILE A CA 1
ATOM 1300 C C . ILE A 1 174 ? 1.375 0.929 -18.482 1.00 85.69 174 ILE A C 1
ATOM 1302 O O . ILE A 1 174 ? 2.304 0.617 -19.224 1.00 85.69 174 ILE A O 1
ATOM 1306 N N . ILE A 1 175 ? 0.283 0.179 -18.335 1.00 86.25 175 ILE A N 1
ATOM 1307 C CA . ILE A 1 175 ? 0.104 -1.088 -19.049 1.00 86.25 175 ILE A CA 1
ATOM 1308 C C . ILE A 1 175 ? -0.068 -0.842 -20.553 1.00 86.25 175 ILE A C 1
ATOM 1310 O O . ILE A 1 175 ? 0.443 -1.624 -21.340 1.00 86.25 175 ILE A O 1
ATOM 1314 N N . SER A 1 176 ? -0.748 0.234 -20.966 1.00 84.25 176 SER A N 1
ATOM 1315 C CA . SER A 1 176 ? -0.954 0.547 -22.386 1.00 84.25 176 SER A CA 1
ATOM 1316 C C . SER A 1 176 ? 0.280 1.118 -23.086 1.00 84.25 176 SER A C 1
ATOM 1318 O O . SER A 1 176 ? 0.394 0.991 -24.300 1.00 84.25 176 SER A O 1
ATOM 1320 N N . ASN A 1 177 ? 1.164 1.794 -22.343 1.00 75.88 177 ASN A N 1
ATOM 1321 C CA . ASN A 1 177 ? 2.381 2.415 -22.880 1.00 75.88 177 ASN A CA 1
ATOM 1322 C C . ASN A 1 177 ? 3.616 1.494 -22.824 1.00 75.88 177 ASN A C 1
ATOM 1324 O O . ASN A 1 177 ? 4.697 1.923 -23.230 1.00 75.88 177 ASN A O 1
ATOM 1328 N N . SER A 1 178 ? 3.470 0.272 -22.299 1.00 67.75 178 SER A N 1
ATOM 1329 C CA . SER A 1 178 ? 4.531 -0.742 -22.184 1.00 67.75 178 SER A CA 1
ATOM 1330 C C . SER A 1 178 ? 4.382 -1.839 -23.228 1.00 67.75 178 SER A C 1
ATOM 1332 O O . SER A 1 178 ? 5.434 -2.392 -23.617 1.00 67.75 178 SER A O 1
#

Foldseek 3Di:
DVVVVVVVVVVVVVVVVVVVVVPDDDDDPVCVVVVVVVVVVLLCCLQVVLVVQLVVVLVVVVVVVDDPVLSCVPSVVVSNCRSLVVQLVVCVVVVNVVSNCCSVVVVVCCCVCPVVVVCCVVPNDDDDPVNVVLVVVVVVLCVVLVVVCVVDVDCDPVSVVVNVVVVVVSSVVSVVVD

Sequence (178 aa):
KKMMIYKIAEGTFKLSNFLDSKKEKSPSIRHLYKDIIMVIIGLLAVLKGGDMVVKYASEIATAFGMSKHLVGLTIVGIGTSLPELAVSIIAARKGQQGIVMGNIVGSNTFNILFTLGATMLLKPIAVNSAMISDVVSVAIITILVGVFAILNKKIGKLAGITFVLIYMGYMYSIISNS

Secondary structure (DSSP, 8-state):
-HHHHHHHHHHHHHHHHHHHHT------GGGHHHHHHHHHHHHHHHHHHHHHHHHHHHHHHHHTT--HHHHIIIIIHHHHTHHHHHHHHHHHHTT-HHHHHHHHHHHHHHIIIIIIHHHHHHS-----HHHHHHHHHHHHHHHHHHHHHHHSSS--HHHHHHHHHHHHHHHHHHHHT-